Protein AF-A0A540N921-F1 (afdb_monomer_lite)

Structure (mmCIF, N/CA/C/O backbone):
data_AF-A0A540N921-F1
#
_entry.id   AF-A0A540N921-F1
#
loop_
_atom_site.group_PDB
_atom_site.id
_atom_site.type_symbol
_atom_site.label_atom_id
_atom_site.label_alt_id
_atom_site.label_comp_id
_atom_site.label_asym_id
_atom_site.label_entity_id
_atom_site.label_seq_id
_atom_site.pdbx_PDB_ins_code
_atom_site.Cartn_x
_atom_site.Cartn_y
_atom_site.Cartn_z
_atom_site.occupancy
_a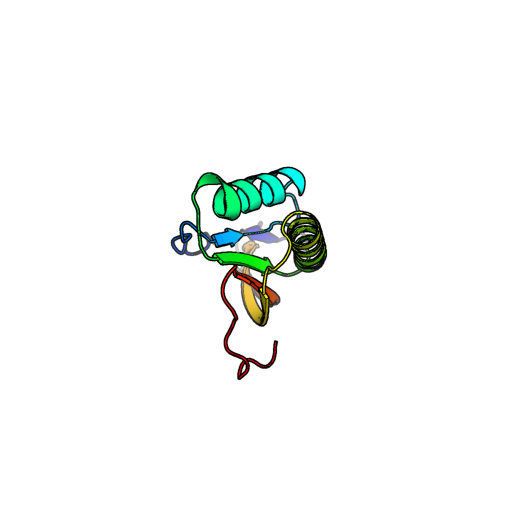tom_site.B_iso_or_equiv
_atom_site.auth_seq_id
_atom_site.auth_comp_id
_atom_site.auth_asym_id
_atom_site.auth_atom_id
_atom_site.pdbx_PDB_model_num
ATOM 1 N N . MET A 1 1 ? 23.920 -5.969 -23.036 1.00 60.88 1 MET A N 1
ATOM 2 C CA . MET A 1 1 ? 23.167 -4.828 -22.464 1.00 60.88 1 MET A CA 1
ATOM 3 C C . MET A 1 1 ? 24.102 -3.741 -21.922 1.00 60.88 1 MET A C 1
ATOM 5 O O . MET A 1 1 ? 23.600 -2.728 -21.467 1.00 60.88 1 MET A O 1
ATOM 9 N N . ASP A 1 2 ? 25.429 -3.875 -22.051 1.00 73.31 2 ASP A N 1
ATOM 10 C CA . ASP A 1 2 ? 26.420 -2.952 -21.459 1.00 73.31 2 ASP A 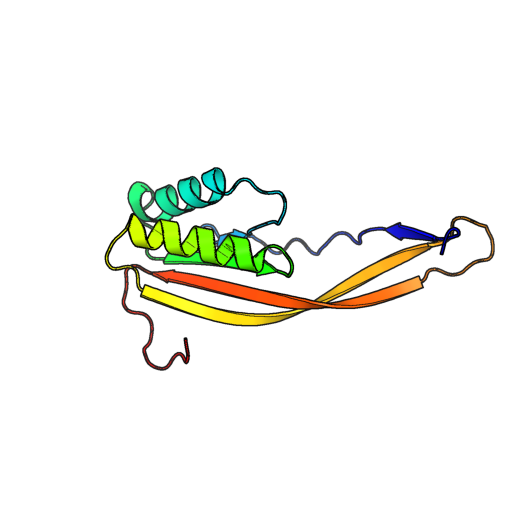CA 1
ATOM 11 C C . ASP A 1 2 ? 26.528 -1.573 -22.139 1.00 73.31 2 ASP A C 1
ATOM 13 O O . ASP A 1 2 ? 27.327 -0.743 -21.726 1.00 73.31 2 ASP A O 1
ATOM 17 N N . ARG A 1 3 ? 25.723 -1.321 -23.180 1.00 83.75 3 ARG A N 1
ATOM 18 C CA . ARG A 1 3 ? 25.702 -0.074 -23.966 1.00 83.75 3 ARG A CA 1
ATOM 19 C C . ARG A 1 3 ? 24.588 0.896 -23.575 1.00 83.75 3 ARG A C 1
ATOM 21 O O . ARG A 1 3 ? 24.412 1.907 -24.243 1.00 83.75 3 ARG A O 1
ATOM 28 N N . TYR A 1 4 ? 23.816 0.570 -22.542 1.00 84.75 4 TYR A N 1
ATOM 29 C CA . TYR A 1 4 ? 22.651 1.344 -22.132 1.00 84.75 4 TYR A CA 1
ATOM 30 C C . TYR A 1 4 ? 22.623 1.530 -20.619 1.00 84.75 4 TYR A C 1
ATOM 32 O O . TYR A 1 4 ? 22.879 0.589 -19.867 1.00 84.75 4 TYR A O 1
ATOM 40 N N . GLN A 1 5 ? 22.238 2.722 -20.172 1.00 84.38 5 GLN A N 1
ATOM 41 C CA . GLN A 1 5 ? 22.002 3.029 -18.767 1.00 84.38 5 GLN A CA 1
ATOM 42 C C . GLN A 1 5 ? 20.508 3.226 -18.523 1.00 84.38 5 GLN A C 1
ATOM 44 O O . GLN A 1 5 ? 19.844 3.980 -19.229 1.00 84.38 5 GLN A O 1
ATOM 49 N N . ARG A 1 6 ? 19.967 2.552 -17.499 1.00 83.44 6 ARG A N 1
ATOM 50 C CA . ARG A 1 6 ? 18.576 2.765 -17.089 1.00 83.44 6 ARG A CA 1
ATOM 51 C C . ARG A 1 6 ? 18.437 4.147 -16.457 1.00 83.44 6 ARG A C 1
ATOM 53 O O . ARG A 1 6 ? 19.111 4.438 -15.468 1.00 83.44 6 ARG A O 1
ATOM 60 N N . VAL A 1 7 ? 17.509 4.937 -16.973 1.00 82.00 7 VAL A N 1
ATOM 61 C CA . VAL A 1 7 ? 17.134 6.250 -16.457 1.00 82.00 7 VAL A CA 1
ATOM 62 C C . VAL A 1 7 ? 15.693 6.171 -15.965 1.00 82.00 7 VAL A C 1
ATOM 64 O O . VAL A 1 7 ? 14.785 5.735 -16.675 1.00 82.00 7 VAL A O 1
ATOM 67 N N . GLU A 1 8 ? 15.476 6.539 -14.703 1.00 69.19 8 GLU A N 1
ATOM 68 C CA . GLU A 1 8 ? 14.125 6.602 -14.152 1.00 69.19 8 GLU A CA 1
ATOM 69 C C . GLU A 1 8 ? 13.457 7.897 -14.619 1.00 69.19 8 GLU A C 1
ATOM 71 O O . GLU A 1 8 ? 13.937 8.994 -14.332 1.00 69.19 8 GLU A O 1
ATOM 76 N N . LYS A 1 9 ? 12.327 7.779 -15.326 1.00 69.56 9 LYS A N 1
ATOM 77 C CA . LYS A 1 9 ? 11.483 8.938 -15.626 1.00 69.56 9 LYS A CA 1
ATOM 78 C C . LYS A 1 9 ? 10.958 9.508 -14.298 1.00 69.56 9 LYS A C 1
ATOM 80 O O . LYS A 1 9 ? 10.515 8.718 -13.454 1.00 69.56 9 LYS A O 1
ATOM 85 N N . PRO A 1 10 ? 10.946 10.840 -14.103 1.00 61.91 10 PRO A N 1
ATOM 86 C CA . PRO A 1 10 ? 10.264 11.445 -12.968 1.00 61.91 10 PRO A CA 1
ATOM 87 C C . PRO A 1 10 ? 8.820 10.947 -12.956 1.00 61.91 10 PRO A C 1
ATOM 89 O O . PRO A 1 10 ? 8.075 11.139 -13.921 1.00 61.91 10 PRO A O 1
ATOM 92 N N . ARG A 1 11 ? 8.435 10.231 -11.898 1.00 65.56 11 ARG A N 1
ATOM 93 C CA . ARG A 1 11 ? 7.042 9.816 -11.742 1.00 65.56 11 ARG A CA 1
ATOM 94 C C . ARG A 1 11 ? 6.209 11.075 -11.584 1.00 65.56 11 ARG A C 1
ATOM 96 O O . ARG A 1 11 ? 6.607 11.974 -10.852 1.00 65.56 11 ARG A O 1
ATOM 103 N N . VAL A 1 12 ? 5.051 11.116 -12.238 1.00 65.94 12 VAL A N 1
ATOM 104 C CA . VAL A 1 12 ? 4.054 12.149 -11.957 1.00 65.94 12 VAL A CA 1
ATOM 105 C C . VAL A 1 12 ? 3.727 12.044 -10.469 1.00 65.94 12 VAL A C 1
ATOM 107 O O . VAL A 1 12 ? 3.165 11.039 -10.023 1.00 65.94 12 VAL A O 1
ATOM 110 N N . GLU A 1 13 ? 4.163 13.032 -9.689 1.00 63.75 13 GLU A N 1
ATOM 111 C CA . GLU A 1 13 ? 3.888 13.085 -8.260 1.00 63.75 13 GLU A CA 1
ATOM 112 C C . GLU A 1 13 ? 2.399 13.357 -8.086 1.00 63.75 13 GLU A C 1
ATOM 114 O O . GLU A 1 13 ? 1.915 14.480 -8.186 1.00 63.75 13 GLU A O 1
ATOM 119 N N . THR A 1 14 ? 1.645 12.282 -7.882 1.00 75.00 14 THR A N 1
ATOM 120 C CA . THR A 1 14 ? 0.276 12.398 -7.400 1.00 75.00 14 THR A CA 1
ATOM 121 C C . THR A 1 14 ? 0.318 12.884 -5.956 1.00 75.00 14 THR A C 1
ATOM 123 O O . THR A 1 14 ? 1.127 12.352 -5.180 1.00 75.00 14 THR A O 1
ATOM 126 N N . PRO A 1 15 ? -0.544 13.849 -5.584 1.00 83.56 15 PRO A N 1
ATOM 127 C CA . PRO A 1 15 ? -0.713 14.244 -4.195 1.00 83.56 15 PRO A CA 1
ATOM 128 C C . PRO A 1 15 ? -0.908 13.007 -3.314 1.00 83.56 15 PRO A C 1
ATOM 130 O O . PRO A 1 15 ? -1.572 12.047 -3.714 1.00 83.56 15 PRO A O 1
ATOM 133 N N . ILE A 1 16 ? -0.266 13.006 -2.148 1.00 87.25 16 ILE A N 1
ATOM 134 C CA . ILE A 1 16 ? -0.440 11.958 -1.142 1.00 87.25 16 ILE A CA 1
ATOM 135 C C . ILE A 1 16 ? -1.485 12.472 -0.162 1.00 87.25 16 ILE A C 1
ATOM 137 O O . ILE A 1 16 ? -1.264 13.504 0.473 1.00 87.25 16 ILE A O 1
ATOM 141 N N . ASP A 1 17 ? -2.602 11.759 -0.056 1.00 90.56 17 ASP A N 1
ATOM 142 C CA . ASP A 1 17 ? -3.649 12.083 0.910 1.00 90.56 17 ASP A CA 1
ATOM 143 C C . ASP A 1 17 ? -3.123 11.952 2.348 1.00 90.56 17 ASP A C 1
ATOM 145 O O . ASP A 1 17 ? -2.235 11.146 2.637 1.00 90.56 17 ASP A O 1
ATOM 149 N N . GLU A 1 18 ? -3.681 12.721 3.284 1.00 89.94 18 GLU A N 1
ATOM 150 C CA . GLU A 1 18 ? -3.193 12.761 4.673 1.00 89.94 18 GLU A CA 1
ATOM 151 C C . GLU A 1 18 ? -3.273 11.407 5.396 1.00 89.94 18 GLU A C 1
ATOM 153 O O . GLU A 1 18 ? -2.495 11.144 6.317 1.00 89.94 18 GLU A O 1
ATOM 158 N N . ASN A 1 19 ? -4.209 10.546 4.989 1.00 93.62 19 ASN A N 1
ATOM 159 C CA . ASN A 1 19 ? -4.397 9.198 5.516 1.00 93.62 19 ASN A CA 1
ATOM 160 C C . ASN A 1 19 ? -3.756 8.103 4.642 1.00 93.62 19 ASN A C 1
ATOM 162 O O . ASN A 1 19 ? -3.966 6.915 4.900 1.00 93.62 19 ASN A O 1
ATOM 166 N N . GLU A 1 20 ? -2.974 8.471 3.623 1.00 95.69 20 GLU A N 1
ATOM 167 C CA . GLU A 1 20 ? -2.299 7.532 2.730 1.00 95.69 20 GLU A CA 1
ATOM 168 C C . GLU A 1 20 ? -0.860 7.236 3.182 1.00 95.69 20 GLU A C 1
ATOM 170 O O . GLU A 1 20 ? -0.047 8.121 3.444 1.00 95.69 20 GLU A O 1
ATOM 175 N N . ILE A 1 21 ? -0.502 5.951 3.199 1.00 97.19 21 ILE A N 1
ATOM 176 C CA . ILE A 1 21 ? 0.849 5.471 3.482 1.00 97.19 21 ILE A CA 1
ATOM 177 C C . ILE A 1 21 ? 1.348 4.621 2.310 1.00 97.19 21 ILE A C 1
ATOM 179 O O . ILE A 1 21 ? 0.901 3.493 2.086 1.00 97.19 21 ILE A O 1
ATOM 183 N N . ARG A 1 22 ? 2.352 5.132 1.587 1.00 95.88 22 ARG A N 1
ATOM 184 C CA . ARG A 1 22 ? 3.045 4.392 0.519 1.00 95.88 22 ARG A CA 1
ATOM 185 C C . ARG A 1 22 ? 4.191 3.554 1.086 1.00 95.88 22 ARG A C 1
ATOM 187 O O . ARG A 1 22 ? 5.202 4.083 1.555 1.00 95.88 22 ARG A O 1
ATOM 194 N N . ILE A 1 23 ? 4.061 2.231 1.020 1.00 96.81 23 ILE A N 1
ATOM 195 C CA . ILE A 1 23 ? 5.079 1.298 1.517 1.00 96.81 23 ILE A CA 1
ATOM 196 C C . ILE A 1 23 ? 6.122 1.026 0.436 1.00 96.81 23 ILE A C 1
ATOM 198 O O . ILE A 1 23 ? 5.798 0.624 -0.683 1.00 96.81 23 ILE A O 1
ATOM 202 N N . THR A 1 24 ? 7.398 1.184 0.789 1.00 95.19 24 THR A N 1
ATOM 203 C CA . THR A 1 24 ? 8.527 0.903 -0.105 1.00 95.19 24 THR A CA 1
ATOM 204 C C . THR A 1 24 ? 9.335 -0.309 0.361 1.00 95.19 24 THR A C 1
ATOM 206 O O . THR A 1 24 ? 9.347 -0.701 1.538 1.00 95.19 24 THR A O 1
ATOM 209 N N . SER A 1 25 ? 10.062 -0.923 -0.574 1.00 91.69 25 SER A N 1
ATOM 210 C CA . SER A 1 25 ? 10.927 -2.073 -0.284 1.00 91.69 25 SER A CA 1
ATOM 211 C C . SER A 1 25 ? 12.069 -1.727 0.679 1.00 91.69 25 SER A C 1
ATOM 213 O O . SER A 1 25 ? 12.432 -2.572 1.493 1.00 91.69 25 SER A O 1
ATOM 215 N N . GLN A 1 26 ? 12.568 -0.488 0.663 1.00 93.38 26 GLN A N 1
ATOM 216 C CA . GLN A 1 26 ? 13.671 -0.030 1.521 1.00 93.38 26 GLN A CA 1
ATOM 217 C C . GLN A 1 26 ? 13.206 0.640 2.823 1.00 93.38 26 GLN A C 1
ATOM 219 O O . GLN A 1 26 ? 13.960 0.709 3.790 1.00 93.38 26 GLN A O 1
ATOM 224 N N . GLY A 1 27 ? 11.953 1.103 2.892 1.00 94.50 27 GLY A N 1
ATOM 225 C CA . GLY A 1 27 ? 11.430 1.778 4.077 1.00 94.50 27 GLY A CA 1
ATOM 226 C C . GLY A 1 27 ? 11.387 0.880 5.316 1.00 94.50 27 GLY A C 1
ATOM 227 O O . GLY A 1 27 ? 11.062 -0.313 5.243 1.00 94.50 27 GLY A O 1
ATOM 228 N N . ARG A 1 28 ? 11.706 1.454 6.480 1.00 96.56 28 ARG A N 1
ATOM 229 C CA . ARG A 1 28 ? 11.714 0.737 7.763 1.00 96.56 28 ARG A CA 1
ATOM 230 C C . ARG A 1 28 ? 10.285 0.484 8.243 1.00 96.56 28 ARG A C 1
ATOM 232 O O . ARG A 1 28 ? 9.524 1.427 8.427 1.00 96.56 28 ARG A O 1
ATOM 239 N N . MET A 1 29 ? 9.955 -0.777 8.538 1.00 96.12 29 MET A N 1
ATOM 240 C CA . MET A 1 29 ? 8.611 -1.184 8.993 1.00 96.12 29 MET A CA 1
ATOM 241 C C . MET A 1 29 ? 8.118 -0.387 10.203 1.00 96.12 29 MET A C 1
ATOM 243 O O . MET A 1 29 ? 6.966 0.030 10.232 1.00 96.12 29 MET A O 1
ATOM 247 N N . ARG A 1 30 ? 9.006 -0.135 11.176 1.00 96.62 30 ARG A N 1
ATOM 248 C CA . ARG A 1 30 ? 8.673 0.618 12.392 1.00 96.62 30 ARG A CA 1
ATOM 249 C C . ARG A 1 30 ? 8.079 1.989 12.071 1.00 96.62 30 ARG A C 1
ATOM 251 O O . ARG A 1 30 ? 7.093 2.349 12.692 1.00 96.62 30 ARG A O 1
ATOM 258 N N . ASN A 1 31 ? 8.629 2.704 11.091 1.00 97.25 31 ASN A N 1
ATOM 259 C CA . ASN A 1 31 ? 8.175 4.054 10.755 1.00 97.25 31 ASN A CA 1
ATOM 260 C C . ASN A 1 31 ? 6.739 4.035 10.222 1.00 97.25 31 ASN A C 1
ATOM 262 O O . ASN A 1 31 ? 5.923 4.843 10.646 1.00 97.25 31 ASN A O 1
ATOM 266 N N . TYR A 1 32 ? 6.419 3.073 9.352 1.00 97.81 32 TYR A N 1
ATOM 267 C CA . TYR A 1 32 ? 5.068 2.911 8.813 1.00 97.81 32 TYR A CA 1
ATOM 268 C C . TYR A 1 32 ? 4.054 2.546 9.893 1.00 97.81 32 TYR A C 1
ATOM 270 O O . TYR A 1 32 ? 2.972 3.121 9.934 1.00 97.81 32 TYR A O 1
ATOM 278 N N . ILE A 1 33 ? 4.420 1.622 10.787 1.00 97.38 33 ILE A N 1
ATOM 279 C CA . ILE A 1 33 ? 3.563 1.226 11.908 1.00 97.38 33 ILE A CA 1
ATOM 280 C C . ILE A 1 33 ? 3.331 2.424 12.827 1.00 97.38 33 ILE A C 1
ATOM 282 O O . ILE A 1 33 ? 2.188 2.736 13.124 1.00 97.38 33 ILE A O 1
ATOM 286 N N . THR A 1 34 ? 4.394 3.110 13.259 1.00 97.38 34 THR A N 1
ATOM 287 C CA . THR A 1 34 ? 4.279 4.280 14.139 1.00 97.38 34 THR A CA 1
ATOM 288 C C . THR A 1 34 ? 3.392 5.350 13.514 1.00 97.38 34 THR A C 1
ATOM 290 O O . THR A 1 34 ? 2.473 5.820 14.172 1.00 97.38 34 THR A O 1
ATOM 293 N N . TYR A 1 35 ? 3.600 5.674 12.238 1.00 97.06 35 TYR A N 1
ATOM 294 C CA . TYR A 1 35 ? 2.803 6.695 11.567 1.00 97.06 35 TYR A CA 1
ATOM 295 C C . TYR A 1 35 ? 1.324 6.304 11.445 1.00 97.06 35 TYR A C 1
ATOM 297 O O . TYR A 1 35 ? 0.454 7.100 11.783 1.00 97.06 35 TYR A O 1
ATOM 305 N N . ALA A 1 36 ? 1.029 5.059 11.058 1.00 97.25 36 ALA A N 1
ATOM 306 C CA . ALA A 1 36 ? -0.345 4.562 11.006 1.00 97.25 36 ALA A CA 1
ATOM 307 C C . ALA A 1 36 ? -1.042 4.596 12.376 1.00 97.25 36 ALA A C 1
ATOM 309 O O . ALA A 1 36 ? -2.217 4.946 12.464 1.00 97.25 36 ALA A O 1
ATOM 310 N N . MET A 1 37 ? -0.317 4.260 13.448 1.00 96.25 37 MET A N 1
ATOM 311 C CA . MET A 1 37 ? -0.833 4.339 14.816 1.00 96.25 37 MET A CA 1
ATOM 312 C C . MET A 1 37 ? -1.142 5.789 15.207 1.00 96.25 37 MET A C 1
ATOM 314 O O . MET A 1 37 ? -2.216 6.043 15.742 1.00 96.25 37 MET A O 1
ATOM 318 N N . THR A 1 38 ? -0.264 6.744 14.882 1.00 96.38 38 THR A N 1
ATOM 319 C CA . THR A 1 38 ? -0.511 8.175 15.116 1.00 96.38 38 THR A CA 1
ATOM 320 C C . THR A 1 38 ? -1.745 8.665 14.354 1.00 96.38 38 THR A C 1
ATOM 322 O O . THR A 1 38 ? -2.570 9.369 14.932 1.00 96.38 38 THR A O 1
ATOM 325 N N . LEU A 1 39 ? -1.935 8.264 13.090 1.00 96.81 39 LEU A N 1
ATOM 326 C CA . LEU A 1 39 ? -3.144 8.613 12.329 1.00 96.81 39 LEU A CA 1
ATOM 327 C C . LEU A 1 39 ? -4.414 8.071 13.006 1.00 96.81 39 LEU A C 1
ATOM 329 O O . LEU A 1 39 ? -5.351 8.824 13.269 1.00 96.81 39 LEU A O 1
ATOM 333 N N . LEU A 1 40 ? -4.432 6.780 13.347 1.00 95.44 40 LEU A N 1
ATOM 334 C CA . LEU A 1 40 ? -5.617 6.125 13.905 1.00 95.44 40 LEU A CA 1
ATOM 335 C C . LEU A 1 40 ? -5.904 6.521 15.361 1.00 95.44 40 LEU A C 1
ATOM 337 O O . LEU A 1 40 ? -7.068 6.618 15.735 1.00 95.44 40 LEU A O 1
ATOM 341 N N . GLN A 1 41 ? -4.896 6.724 16.207 1.00 93.88 41 GLN A N 1
ATOM 342 C CA . GLN A 1 41 ? -5.101 6.919 17.649 1.00 93.88 41 GLN A CA 1
ATOM 343 C C . GLN A 1 41 ? -4.960 8.373 18.093 1.00 93.88 41 GLN A C 1
ATOM 345 O O . GLN A 1 41 ? -5.770 8.830 18.892 1.00 93.88 41 GLN A O 1
ATOM 350 N N . GLU A 1 42 ? -3.960 9.099 17.589 1.00 93.12 42 GLU A N 1
ATOM 351 C CA . GLU A 1 42 ? -3.665 10.462 18.054 1.00 93.12 42 GLU A CA 1
ATOM 352 C C . GLU A 1 42 ? -4.429 11.509 17.244 1.00 93.12 42 GLU A C 1
ATOM 354 O O . GLU A 1 42 ? -5.063 12.393 17.811 1.00 93.12 42 GLU A O 1
ATOM 359 N N . LYS A 1 43 ? -4.410 11.393 15.910 1.00 93.88 43 LYS A N 1
ATOM 360 C CA . LYS A 1 43 ? -5.131 12.313 15.017 1.00 93.88 43 LYS A CA 1
ATOM 361 C C . LYS A 1 43 ? -6.607 11.964 14.847 1.00 93.88 43 LYS A C 1
ATOM 363 O O . LYS A 1 43 ? -7.358 12.748 14.278 1.00 93.88 43 LYS A O 1
ATOM 368 N N . GLY A 1 44 ? -7.020 10.791 15.322 1.00 90.69 44 GLY A N 1
ATOM 369 C CA . GLY A 1 44 ? -8.413 10.365 15.287 1.00 90.69 44 GLY A CA 1
ATOM 370 C C . GLY A 1 44 ? -8.945 10.034 13.893 1.00 90.69 44 GLY A C 1
ATOM 371 O O . GLY A 1 44 ? -10.158 9.931 13.752 1.00 90.69 44 GLY A O 1
ATOM 372 N N . SER A 1 45 ? -8.088 9.814 12.887 1.00 94.69 45 SER A N 1
ATOM 373 C CA . SER A 1 45 ? -8.525 9.402 11.549 1.00 94.69 45 SER A CA 1
ATOM 374 C C . SER A 1 45 ? -9.402 8.147 11.633 1.00 94.69 45 SER A C 1
ATOM 376 O O . SER A 1 45 ? -9.108 7.216 12.394 1.00 94.69 45 SER A O 1
ATOM 378 N N . ASP A 1 46 ? -10.494 8.130 10.870 1.00 94.38 46 ASP A N 1
ATOM 379 C CA . ASP A 1 46 ? -11.402 6.980 10.806 1.00 94.38 46 ASP A CA 1
ATOM 380 C C . ASP A 1 46 ? -10.786 5.810 10.040 1.00 94.38 46 ASP A C 1
ATOM 382 O O . ASP A 1 46 ? -11.058 4.653 10.357 1.00 94.38 46 ASP A O 1
ATOM 386 N N . GLU A 1 47 ? -9.932 6.110 9.062 1.00 95.50 47 GLU A N 1
ATOM 387 C CA . GLU A 1 47 ? -9.297 5.122 8.203 1.00 95.50 47 GLU A CA 1
ATOM 388 C C . GLU A 1 47 ? -7.881 5.520 7.780 1.00 95.50 47 GLU A C 1
ATOM 390 O O . GLU A 1 47 ? -7.519 6.698 7.789 1.00 95.50 47 GLU A O 1
ATOM 395 N N . VAL A 1 48 ? -7.088 4.520 7.390 1.00 97.56 48 VAL A N 1
ATOM 396 C CA . VAL A 1 48 ? -5.745 4.668 6.813 1.00 97.56 48 VAL A CA 1
ATOM 397 C C . VAL A 1 48 ? -5.613 3.755 5.598 1.00 97.56 48 VAL A C 1
ATOM 399 O O . VAL A 1 48 ? -5.971 2.576 5.659 1.00 97.56 48 VAL A O 1
ATOM 402 N N . VAL A 1 49 ? -5.061 4.292 4.509 1.00 97.62 49 VAL A N 1
ATOM 403 C CA . VAL A 1 49 ? -4.907 3.606 3.221 1.00 97.62 49 VAL A CA 1
ATOM 404 C C . VAL A 1 49 ? -3.438 3.270 2.977 1.00 97.62 49 VAL A C 1
ATOM 406 O O . VAL A 1 49 ? -2.592 4.146 2.832 1.00 97.62 49 VAL A O 1
ATOM 409 N N . PHE A 1 50 ? -3.120 1.985 2.875 1.00 98.06 50 PHE A N 1
ATOM 410 C CA . PHE A 1 50 ? -1.784 1.483 2.572 1.00 98.06 50 PHE A CA 1
ATOM 411 C C . PHE A 1 50 ? -1.683 1.133 1.093 1.00 98.06 50 PHE A C 1
ATOM 413 O O . PHE A 1 50 ? -2.385 0.239 0.625 1.00 98.06 50 PHE A O 1
ATOM 420 N N . LYS A 1 51 ? -0.770 1.775 0.363 1.00 97.12 51 LYS A N 1
ATOM 421 C CA . LYS A 1 51 ? -0.505 1.472 -1.053 1.00 97.12 51 LYS A CA 1
ATOM 422 C C . LYS A 1 51 ? 0.886 0.882 -1.214 1.00 97.12 51 LYS A C 1
ATOM 424 O O . LYS A 1 51 ? 1.862 1.409 -0.675 1.00 97.12 51 LYS A O 1
ATOM 429 N N . ALA A 1 52 ? 1.002 -0.208 -1.964 1.00 96.81 52 ALA A N 1
ATOM 430 C CA . ALA A 1 52 ? 2.294 -0.825 -2.237 1.00 96.81 52 ALA A CA 1
ATOM 431 C C . ALA A 1 52 ? 2.328 -1.546 -3.580 1.00 96.81 52 ALA A C 1
ATOM 433 O O . ALA A 1 52 ? 1.305 -1.975 -4.102 1.00 96.81 52 ALA A O 1
ATOM 434 N N . MET A 1 53 ? 3.535 -1.699 -4.122 1.00 94.81 53 MET A N 1
ATOM 435 C CA . MET A 1 53 ? 3.763 -2.317 -5.426 1.00 94.81 53 MET A CA 1
ATOM 436 C C . MET A 1 53 ? 4.908 -3.327 -5.368 1.00 94.81 53 MET A C 1
ATOM 438 O O . MET A 1 53 ? 5.894 -3.135 -4.645 1.00 94.81 53 MET A O 1
ATOM 442 N N . GLY A 1 54 ? 4.792 -4.390 -6.162 1.00 93.75 54 GLY A N 1
ATOM 443 C CA . GLY A 1 54 ? 5.829 -5.403 -6.356 1.00 93.75 54 GLY A CA 1
ATOM 444 C C . GLY A 1 54 ? 6.416 -5.931 -5.043 1.00 93.75 54 GLY A C 1
ATOM 445 O O . GLY A 1 54 ? 5.700 -6.401 -4.161 1.00 93.75 54 GLY A O 1
ATOM 446 N N . ARG A 1 55 ? 7.741 -5.816 -4.879 1.00 93.88 55 ARG A N 1
ATOM 447 C CA . ARG A 1 55 ? 8.482 -6.350 -3.717 1.00 93.88 55 ARG A CA 1
ATOM 448 C C . ARG A 1 55 ? 8.021 -5.796 -2.362 1.00 93.88 55 ARG A C 1
ATOM 450 O O . ARG A 1 55 ? 8.331 -6.396 -1.337 1.00 93.88 55 ARG A O 1
ATOM 457 N N . ALA A 1 56 ? 7.320 -4.662 -2.331 1.00 96.44 56 ALA A N 1
ATOM 458 C CA . ALA A 1 56 ? 6.811 -4.089 -1.089 1.00 96.44 56 ALA A CA 1
ATOM 459 C C . ALA A 1 56 ? 5.532 -4.781 -0.577 1.00 96.44 56 ALA A C 1
ATOM 461 O O . ALA A 1 56 ? 5.255 -4.686 0.613 1.00 96.44 56 ALA A O 1
ATOM 462 N N . ILE A 1 57 ? 4.795 -5.518 -1.422 1.00 97.31 57 ILE A N 1
ATOM 463 C CA . ILE A 1 57 ? 3.487 -6.115 -1.084 1.00 97.31 57 ILE A CA 1
ATOM 464 C C . ILE A 1 57 ? 3.564 -7.008 0.162 1.00 97.31 57 ILE A C 1
ATOM 466 O O . ILE A 1 57 ? 2.793 -6.824 1.100 1.00 97.31 57 ILE A O 1
ATOM 470 N N . ASN A 1 58 ? 4.531 -7.929 0.217 1.00 96.38 58 ASN A N 1
ATOM 471 C CA . ASN A 1 58 ? 4.698 -8.833 1.362 1.00 96.38 58 ASN A CA 1
ATOM 472 C C . ASN A 1 58 ? 4.936 -8.063 2.680 1.00 96.38 58 ASN A C 1
ATOM 474 O O . ASN A 1 58 ? 4.344 -8.371 3.720 1.00 96.38 58 ASN A O 1
ATOM 478 N N . LYS A 1 59 ? 5.747 -7.000 2.614 1.00 97.25 59 LYS A N 1
ATOM 479 C CA . LYS A 1 59 ? 6.012 -6.124 3.759 1.00 97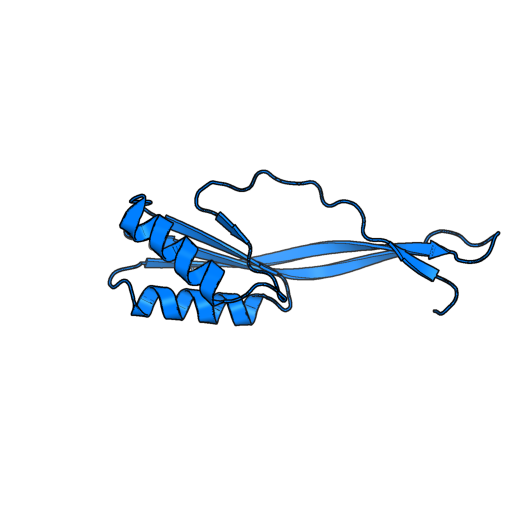.25 59 LYS A CA 1
ATOM 480 C C . LYS A 1 59 ? 4.742 -5.397 4.204 1.00 97.25 59 LYS A C 1
ATOM 482 O O . LYS A 1 59 ? 4.496 -5.294 5.402 1.00 97.25 59 LYS A O 1
ATOM 487 N N . THR A 1 60 ? 3.938 -4.911 3.263 1.00 98.25 60 THR A N 1
ATOM 488 C CA . THR A 1 60 ? 2.684 -4.199 3.548 1.00 98.25 60 THR A CA 1
ATOM 489 C C . THR A 1 60 ? 1.705 -5.065 4.322 1.00 98.25 60 THR A C 1
ATOM 491 O O . THR A 1 60 ? 1.194 -4.618 5.344 1.00 98.25 60 THR A O 1
ATOM 494 N N . VAL A 1 61 ? 1.510 -6.317 3.900 1.00 97.75 61 VAL A N 1
ATOM 495 C CA . VAL A 1 61 ? 0.637 -7.267 4.610 1.00 97.75 61 VAL A CA 1
ATOM 496 C C . VAL A 1 61 ? 1.119 -7.472 6.048 1.00 97.75 61 VAL A C 1
ATOM 498 O O . VAL A 1 61 ? 0.329 -7.397 6.985 1.00 97.75 61 VAL A O 1
ATOM 501 N N . THR A 1 62 ? 2.431 -7.636 6.243 1.00 98.00 62 THR A N 1
ATOM 502 C CA . THR A 1 62 ? 3.028 -7.776 7.582 1.00 98.00 62 THR A CA 1
ATOM 503 C C . THR A 1 62 ? 2.786 -6.542 8.460 1.00 98.00 62 THR A C 1
ATOM 505 O O . THR A 1 62 ? 2.433 -6.673 9.630 1.00 98.00 62 THR A O 1
ATOM 508 N N . ILE A 1 63 ? 2.961 -5.337 7.908 1.00 98.19 63 ILE A N 1
ATOM 509 C CA . ILE A 1 63 ? 2.725 -4.072 8.623 1.00 98.19 63 ILE A CA 1
ATOM 510 C C . ILE A 1 63 ? 1.258 -3.957 9.043 1.00 98.19 63 ILE A C 1
ATOM 512 O O . ILE A 1 63 ? 0.982 -3.686 10.211 1.00 98.19 63 ILE A O 1
ATOM 516 N N . VAL A 1 64 ? 0.333 -4.192 8.110 1.00 98.12 64 VAL A N 1
ATOM 517 C CA . VAL A 1 64 ? -1.113 -4.133 8.357 1.00 98.12 64 VAL A CA 1
ATOM 518 C C . VAL A 1 64 ? -1.523 -5.115 9.453 1.00 98.12 64 VAL A C 1
ATOM 520 O O . VAL A 1 64 ? -2.240 -4.744 10.382 1.00 98.12 64 VAL A O 1
ATOM 523 N N . GLU A 1 65 ? -1.022 -6.347 9.401 1.00 97.50 65 GLU A N 1
ATOM 524 C CA . GLU A 1 65 ? -1.346 -7.372 10.392 1.00 97.50 65 GLU A CA 1
ATOM 525 C C . GLU A 1 65 ? -0.836 -7.004 11.795 1.00 97.50 65 GLU A C 1
ATOM 527 O O . GLU A 1 65 ? -1.528 -7.205 12.792 1.00 97.50 65 GLU A O 1
ATOM 532 N N . LEU A 1 66 ? 0.345 -6.383 11.893 1.00 97.75 66 LEU A N 1
ATOM 533 C CA . LEU A 1 66 ? 0.863 -5.874 13.165 1.00 97.75 66 LEU A CA 1
ATOM 534 C C . LEU A 1 66 ? 0.029 -4.717 13.728 1.00 97.75 66 LEU A C 1
ATOM 536 O O . LEU A 1 66 ? -0.098 -4.612 14.948 1.00 97.75 66 LEU A O 1
ATOM 540 N N . ILE A 1 67 ? -0.534 -3.860 12.875 1.00 97.50 67 ILE A N 1
ATOM 541 C CA . ILE A 1 67 ? -1.396 -2.750 13.304 1.00 97.50 67 ILE A CA 1
ATOM 542 C C . ILE A 1 67 ? -2.723 -3.287 13.846 1.00 97.50 67 ILE A C 1
ATOM 544 O O . ILE A 1 67 ? -3.103 -2.926 14.957 1.00 97.50 67 ILE A O 1
ATOM 548 N N . LYS A 1 68 ? -3.378 -4.220 13.140 1.00 96.56 68 LYS A N 1
ATOM 549 C CA . LYS A 1 68 ? -4.622 -4.862 13.613 1.00 96.56 68 LYS A CA 1
ATOM 550 C C . LYS A 1 68 ? -4.447 -5.613 14.937 1.00 96.56 68 LYS A C 1
ATOM 552 O O . LYS A 1 68 ? -5.365 -5.668 15.744 1.00 96.56 68 LYS A O 1
ATOM 557 N N . ARG A 1 69 ? -3.255 -6.160 15.208 1.00 96.44 69 ARG A N 1
ATOM 558 C CA . ARG A 1 69 ? -2.940 -6.763 16.519 1.00 96.44 69 ARG A CA 1
ATOM 559 C C . ARG A 1 69 ? -2.834 -5.740 17.651 1.00 96.44 69 ARG A C 1
ATOM 561 O O . ARG A 1 69 ? -3.011 -6.105 18.807 1.00 96.44 69 ARG A O 1
ATOM 568 N N . ARG A 1 70 ? -2.497 -4.485 17.339 1.00 95.31 70 ARG A N 1
ATOM 569 C CA . ARG A 1 70 ? -2.360 -3.393 18.318 1.00 95.31 70 ARG A CA 1
ATOM 570 C C . ARG A 1 70 ? -3.657 -2.612 18.514 1.00 95.31 70 ARG A C 1
ATOM 572 O O . ARG A 1 70 ? -3.865 -2.076 19.596 1.00 95.31 70 ARG A O 1
ATOM 579 N N . ILE A 1 71 ? -4.498 -2.535 17.485 1.00 94.50 71 ILE A N 1
ATOM 580 C CA . ILE A 1 71 ? -5.779 -1.826 17.502 1.00 94.50 71 ILE A CA 1
ATOM 581 C C . ILE A 1 71 ? -6.880 -2.824 17.150 1.00 94.50 71 ILE A C 1
ATOM 583 O O . ILE A 1 71 ? -7.030 -3.230 15.999 1.00 94.50 71 ILE A O 1
ATOM 587 N N . VAL A 1 72 ? -7.647 -3.214 18.164 1.00 93.50 72 VAL A N 1
ATOM 588 C CA . VAL A 1 72 ? -8.756 -4.161 18.025 1.00 93.50 72 VAL A CA 1
ATOM 589 C C . VAL A 1 72 ? -9.950 -3.468 17.361 1.00 93.50 72 VAL A C 1
ATOM 591 O O . VAL A 1 72 ? -10.188 -2.287 17.603 1.00 93.50 72 VAL A O 1
ATOM 594 N N . GLY A 1 73 ? -10.708 -4.202 16.542 1.00 92.75 73 GLY A N 1
ATOM 595 C CA . GLY A 1 73 ? -11.934 -3.696 15.909 1.00 92.75 73 GLY A CA 1
ATOM 596 C C . GLY A 1 73 ? -11.721 -2.942 14.594 1.00 92.75 73 GLY A C 1
ATOM 597 O O . GLY A 1 73 ? -12.638 -2.284 14.123 1.00 92.75 73 GLY A O 1
ATOM 598 N N . LEU A 1 74 ? -10.530 -3.025 13.990 1.00 95.38 74 LEU A N 1
ATOM 599 C CA . LEU A 1 74 ? -10.314 -2.497 12.643 1.00 95.38 74 LEU A CA 1
ATOM 600 C C . LEU A 1 74 ? -10.911 -3.430 11.584 1.00 95.38 74 LEU A C 1
ATOM 602 O O . LEU A 1 74 ? -10.609 -4.624 11.544 1.00 95.38 74 LEU A O 1
ATOM 606 N N . HIS A 1 75 ? -11.688 -2.847 10.682 1.00 94.25 75 HIS A N 1
ATOM 607 C CA . HIS A 1 75 ? -12.170 -3.473 9.462 1.00 94.25 75 HIS A CA 1
ATOM 608 C C . HIS A 1 75 ? -11.134 -3.293 8.355 1.00 94.25 75 HIS A C 1
ATOM 610 O O . HIS A 1 75 ? -10.481 -2.253 8.268 1.00 94.25 75 HIS A O 1
ATOM 616 N N . GLN A 1 76 ? -10.972 -4.312 7.516 1.00 94.62 76 GLN A N 1
ATOM 617 C CA . GLN A 1 76 ? -10.018 -4.307 6.414 1.00 94.62 76 GLN A CA 1
ATOM 618 C C . GLN A 1 76 ? -10.757 -4.428 5.084 1.00 94.62 76 GLN A C 1
ATOM 620 O O . GLN A 1 76 ? -11.680 -5.228 4.981 1.00 94.62 76 GLN A O 1
ATOM 625 N N . ASN A 1 77 ? -10.300 -3.672 4.087 1.00 95.06 77 ASN A N 1
ATOM 626 C CA . ASN A 1 77 ? -10.677 -3.822 2.684 1.00 95.06 77 ASN A CA 1
ATOM 627 C C . ASN A 1 77 ? -9.414 -3.893 1.831 1.00 95.06 77 ASN A C 1
ATOM 629 O O . ASN A 1 77 ? -8.514 -3.069 2.004 1.00 95.06 77 ASN A O 1
ATOM 633 N N . THR A 1 78 ? -9.319 -4.874 0.944 1.00 95.50 78 THR A N 1
ATOM 634 C CA . THR A 1 78 ? -8.116 -5.172 0.165 1.00 95.50 78 THR A CA 1
ATOM 635 C C . THR A 1 78 ? -8.425 -5.196 -1.318 1.00 95.50 78 THR A C 1
ATOM 637 O O . THR A 1 78 ? -9.076 -6.098 -1.831 1.00 95.50 78 THR A O 1
ATOM 640 N N . THR A 1 79 ? -7.853 -4.245 -2.045 1.00 95.50 79 THR A N 1
ATOM 641 C CA . THR A 1 79 ? -7.933 -4.194 -3.501 1.00 95.50 79 THR A CA 1
ATOM 642 C C . THR A 1 79 ? -6.574 -4.521 -4.100 1.00 95.50 79 THR A C 1
ATOM 644 O O . THR A 1 79 ? -5.553 -3.944 -3.729 1.00 95.50 79 THR A O 1
ATOM 647 N N . ILE A 1 80 ? -6.556 -5.453 -5.046 1.00 95.00 80 ILE A N 1
ATOM 648 C CA . ILE A 1 80 ? -5.372 -5.779 -5.840 1.00 95.00 80 ILE A CA 1
ATOM 649 C C . ILE A 1 80 ? -5.547 -5.245 -7.256 1.00 95.00 80 ILE A C 1
ATOM 651 O O . ILE A 1 80 ? -6.660 -5.138 -7.765 1.00 95.00 80 ILE A O 1
ATOM 655 N N . GLY A 1 81 ? -4.437 -4.924 -7.901 1.00 94.12 81 GLY A N 1
ATOM 656 C CA . GLY A 1 81 ? -4.432 -4.487 -9.287 1.00 94.12 81 GLY A CA 1
ATOM 657 C C . GLY A 1 81 ? -3.053 -4.619 -9.904 1.00 94.12 81 GLY A C 1
ATOM 658 O O . GLY A 1 81 ? -2.142 -5.228 -9.337 1.00 94.12 81 GLY A O 1
ATOM 659 N N . SER A 1 82 ? -2.889 -4.012 -11.067 1.00 92.75 82 SER A N 1
ATOM 660 C CA . SER A 1 82 ? -1.613 -3.892 -11.758 1.00 92.75 82 SER A CA 1
ATOM 661 C C . SER A 1 82 ? -1.423 -2.460 -12.230 1.00 92.75 82 SER A C 1
ATOM 663 O O . SER A 1 82 ? -2.386 -1.749 -12.504 1.00 92.75 82 SER A O 1
ATOM 665 N N . THR A 1 83 ? -0.173 -2.037 -12.318 1.00 88.56 83 THR A N 1
ATOM 666 C CA . THR A 1 83 ? 0.208 -0.756 -12.895 1.00 88.56 83 THR A CA 1
ATOM 667 C C . THR A 1 83 ? 1.422 -0.946 -13.785 1.00 88.56 83 THR A C 1
ATOM 669 O O . THR A 1 83 ? 2.281 -1.791 -13.509 1.00 88.56 83 THR A O 1
ATOM 672 N N . ASP A 1 84 ? 1.481 -0.160 -14.848 1.00 87.88 84 ASP A N 1
ATOM 673 C CA . ASP A 1 84 ? 2.555 -0.217 -15.821 1.00 87.88 84 ASP A CA 1
ATOM 674 C C . ASP A 1 84 ? 3.653 0.749 -15.411 1.00 87.88 84 ASP A C 1
ATOM 676 O O . ASP A 1 84 ? 3.411 1.916 -15.100 1.00 87.88 84 ASP A O 1
ATOM 680 N N . ILE A 1 85 ? 4.882 0.245 -15.384 1.00 84.75 85 ILE A N 1
ATOM 681 C CA . ILE A 1 85 ? 6.063 1.063 -15.143 1.00 84.75 85 ILE A CA 1
ATOM 682 C C . ILE A 1 85 ? 6.920 0.999 -16.395 1.00 84.75 85 ILE A C 1
ATOM 684 O O . ILE A 1 85 ? 7.387 -0.076 -16.766 1.00 84.75 85 ILE A O 1
ATOM 688 N N . THR A 1 86 ? 7.115 2.149 -17.030 1.00 84.94 86 THR A N 1
ATOM 689 C CA . THR A 1 86 ? 8.005 2.283 -18.183 1.00 84.94 86 THR A CA 1
ATOM 690 C C . THR A 1 86 ? 9.383 2.713 -17.703 1.00 84.94 86 THR A C 1
ATOM 692 O O . THR A 1 86 ? 9.538 3.790 -17.125 1.00 84.94 86 THR A O 1
ATOM 695 N N . ASP A 1 87 ? 10.370 1.853 -17.926 1.00 85.56 87 ASP A N 1
ATOM 696 C CA . ASP A 1 87 ? 11.781 2.129 -17.692 1.00 85.56 87 ASP A CA 1
ATOM 697 C C . ASP A 1 87 ? 12.411 2.578 -19.027 1.00 85.56 87 ASP A C 1
ATOM 699 O O . ASP A 1 87 ? 12.204 1.937 -20.062 1.00 85.56 87 ASP A O 1
ATOM 703 N N . ILE A 1 88 ? 13.160 3.684 -19.010 1.00 87.00 88 ILE A N 1
ATOM 704 C CA . ILE A 1 88 ? 13.855 4.221 -20.189 1.00 87.00 88 ILE A CA 1
ATOM 705 C C . ILE A 1 88 ? 15.335 3.870 -20.083 1.00 87.00 88 ILE A C 1
ATOM 707 O O . ILE A 1 88 ? 15.915 3.878 -18.998 1.00 87.00 88 ILE A O 1
ATOM 711 N N . TYR A 1 89 ? 15.944 3.541 -21.211 1.00 86.75 89 TYR A N 1
ATOM 712 C CA . TYR A 1 89 ? 17.341 3.170 -21.331 1.00 86.75 89 TYR A CA 1
ATOM 713 C C . TYR A 1 89 ? 18.002 4.108 -22.333 1.00 86.75 89 TYR A C 1
ATOM 715 O O . TYR A 1 89 ? 17.697 4.073 -23.527 1.00 86.75 89 TYR A O 1
ATOM 723 N N . GLU A 1 90 ? 18.898 4.951 -21.831 1.00 87.56 90 GLU A N 1
ATOM 724 C CA . GLU A 1 90 ? 19.671 5.874 -22.655 1.00 87.56 90 GLU A CA 1
ATOM 725 C C . GLU A 1 90 ? 20.958 5.195 -23.140 1.00 87.56 90 GLU A C 1
ATOM 727 O O . GLU A 1 90 ? 21.582 4.444 -22.377 1.00 87.56 90 GLU A O 1
ATOM 732 N N . PRO A 1 91 ? 21.348 5.409 -24.405 1.00 89.75 91 PRO A N 1
ATOM 733 C CA . PRO A 1 91 ? 22.567 4.844 -24.958 1.00 89.75 91 PRO A CA 1
ATOM 734 C C . PRO A 1 91 ? 23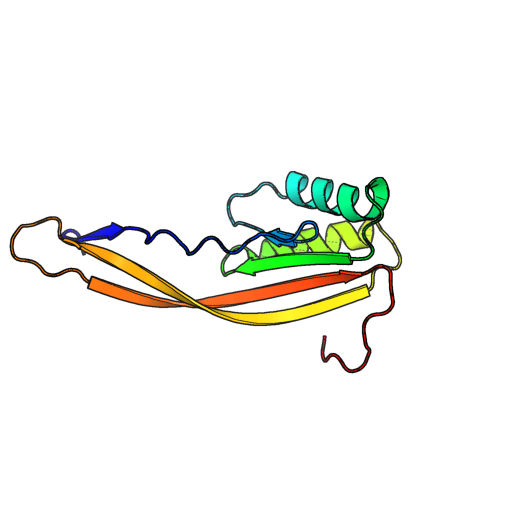.814 5.506 -24.366 1.00 89.75 91 PRO A C 1
ATOM 736 O O . PRO A 1 91 ? 23.852 6.709 -24.123 1.00 89.75 91 PRO A O 1
ATOM 739 N N . LEU A 1 92 ? 24.859 4.706 -24.173 1.00 87.06 92 LEU A N 1
ATOM 740 C CA . LEU A 1 92 ? 26.174 5.158 -23.706 1.00 87.06 92 LEU A CA 1
ATOM 741 C C . LEU A 1 92 ? 27.138 5.497 -24.858 1.00 87.06 92 LEU A C 1
ATOM 743 O O . LEU A 1 92 ? 28.219 6.025 -24.613 1.00 87.06 92 LEU A O 1
ATOM 747 N N . GLU A 1 93 ? 26.769 5.178 -26.101 1.00 87.62 93 GLU A N 1
ATOM 748 C CA . GLU A 1 93 ? 27.561 5.414 -27.315 1.00 87.62 93 GLU A CA 1
ATOM 749 C C . GLU A 1 93 ? 26.758 6.278 -28.303 1.00 87.62 93 GLU A C 1
ATOM 751 O O . GLU A 1 93 ? 25.545 6.104 -28.446 1.00 87.62 93 GLU A O 1
ATOM 756 N N . GLU A 1 94 ? 27.431 7.193 -29.007 1.00 80.56 94 GLU A N 1
ATOM 757 C CA . GLU A 1 94 ? 26.806 8.012 -30.053 1.00 80.56 94 GLU A CA 1
ATOM 758 C C . GLU A 1 94 ? 26.329 7.141 -31.231 1.00 80.56 94 GLU A C 1
ATOM 760 O O . GLU A 1 94 ? 27.035 6.239 -31.683 1.00 80.56 94 GLU A O 1
ATOM 765 N N . GLY A 1 95 ? 25.126 7.423 -31.746 1.00 82.69 95 GLY A N 1
ATOM 766 C CA . GLY A 1 95 ? 24.531 6.712 -32.889 1.00 82.69 95 GLY A CA 1
ATOM 767 C C . GLY A 1 95 ? 23.578 5.562 -32.537 1.00 82.69 95 GLY A C 1
ATOM 768 O O . GLY A 1 95 ? 23.134 4.856 -33.440 1.00 82.69 95 GLY A O 1
ATOM 769 N N . LEU A 1 96 ? 23.256 5.367 -31.255 1.00 83.38 96 LEU A N 1
ATOM 770 C CA . LEU A 1 96 ? 22.222 4.438 -30.787 1.00 83.38 96 LEU A CA 1
ATOM 771 C C . LEU A 1 96 ? 20.945 5.193 -30.377 1.00 83.38 96 LEU A C 1
ATOM 773 O O . LEU A 1 96 ? 21.018 6.332 -29.921 1.00 83.38 96 LEU A O 1
ATOM 777 N N . ASP A 1 97 ? 19.786 4.545 -30.513 1.00 85.81 97 ASP A N 1
ATOM 778 C CA . ASP A 1 97 ? 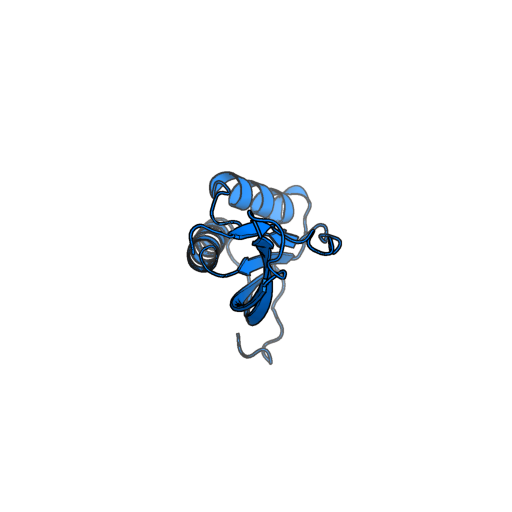18.480 5.099 -30.128 1.00 85.81 97 ASP A CA 1
ATOM 779 C C . ASP A 1 97 ? 18.129 4.777 -28.670 1.00 85.81 97 ASP A C 1
ATOM 781 O O . ASP A 1 97 ? 18.584 3.777 -28.118 1.00 85.81 97 ASP A O 1
ATOM 785 N N . THR A 1 98 ? 17.276 5.587 -28.038 1.00 85.88 98 THR A N 1
ATOM 786 C CA . THR A 1 98 ? 16.740 5.279 -26.704 1.00 85.88 98 THR A CA 1
ATOM 787 C C . THR A 1 98 ? 15.812 4.065 -26.746 1.00 85.88 98 THR A C 1
ATOM 789 O O . THR A 1 98 ? 15.038 3.875 -27.684 1.00 85.88 98 THR A O 1
ATOM 792 N N . LEU A 1 99 ? 15.866 3.235 -25.702 1.00 87.75 99 LEU A N 1
ATOM 793 C CA . LEU A 1 99 ? 14.990 2.071 -25.566 1.00 87.75 99 LEU A CA 1
ATOM 794 C C . LEU A 1 99 ? 13.998 2.284 -24.424 1.00 87.75 99 LEU A C 1
ATOM 796 O O . LEU A 1 99 ? 14.372 2.705 -23.331 1.00 87.75 99 LEU A O 1
ATOM 800 N N . GLU A 1 100 ? 12.737 1.933 -24.654 1.00 88.31 100 GLU A N 1
ATOM 801 C CA . GLU A 1 100 ? 11.706 1.910 -23.618 1.00 88.31 100 GLU A CA 1
ATOM 802 C C . GLU A 1 100 ? 11.265 0.467 -23.363 1.00 88.31 100 GLU A C 1
ATOM 804 O O . GLU A 1 100 ? 11.030 -0.303 -24.295 1.00 88.31 100 GLU A O 1
ATOM 809 N N . THR A 1 101 ? 11.143 0.087 -22.093 1.00 87.25 101 THR A N 1
ATOM 810 C CA . THR A 1 101 ? 10.545 -1.194 -21.705 1.00 87.25 101 THR A CA 1
ATOM 811 C C . THR A 1 101 ? 9.454 -0.961 -20.676 1.00 87.25 101 THR A C 1
ATOM 813 O O . THR A 1 101 ? 9.655 -0.280 -19.669 1.00 87.25 101 THR A O 1
ATOM 816 N N . THR A 1 102 ? 8.280 -1.527 -20.925 1.00 88.31 102 THR A N 1
ATOM 817 C CA . THR A 1 102 ? 7.155 -1.459 -19.997 1.00 88.31 102 THR A CA 1
ATOM 818 C C . THR A 1 102 ? 7.044 -2.776 -19.255 1.00 88.31 102 THR A C 1
ATOM 820 O O . THR A 1 102 ? 6.937 -3.844 -19.854 1.00 88.31 102 THR A O 1
ATOM 823 N N . ARG A 1 103 ? 7.049 -2.698 -17.926 1.00 87.69 103 ARG A N 1
ATOM 824 C CA . ARG A 1 103 ? 6.798 -3.841 -17.049 1.00 87.69 103 ARG A CA 1
ATOM 825 C C . ARG A 1 103 ? 5.471 -3.679 -16.325 1.00 87.69 103 ARG A C 1
ATOM 827 O O . ARG A 1 103 ? 5.197 -2.634 -15.738 1.00 87.69 103 ARG A O 1
ATOM 834 N N . HIS A 1 104 ? 4.700 -4.759 -16.296 1.00 89.62 104 HIS A N 1
ATOM 835 C CA . HIS A 1 104 ? 3.481 -4.861 -15.503 1.00 89.62 104 HIS A CA 1
ATOM 836 C C . HIS A 1 104 ? 3.836 -5.195 -14.053 1.00 89.62 104 HIS A C 1
ATOM 838 O O . HIS A 1 104 ? 4.519 -6.184 -13.773 1.00 89.62 104 HIS A O 1
ATOM 844 N N . VAL A 1 105 ? 3.393 -4.366 -13.111 1.00 91.81 105 VAL A N 1
ATOM 845 C CA . VAL A 1 105 ? 3.717 -4.507 -11.689 1.00 91.81 105 VAL A CA 1
ATOM 846 C C . VAL A 1 105 ? 2.443 -4.638 -10.885 1.00 91.81 105 VAL A C 1
ATOM 848 O O . VAL A 1 105 ? 1.584 -3.764 -10.921 1.00 91.81 105 VAL A O 1
ATOM 851 N N . SER A 1 106 ? 2.337 -5.708 -10.102 1.00 95.75 106 SER A N 1
ATOM 852 C CA . SER A 1 106 ? 1.222 -5.875 -9.175 1.00 95.75 106 SER A CA 1
ATOM 853 C C . SER A 1 106 ? 1.207 -4.767 -8.121 1.00 95.75 106 SER A C 1
ATOM 855 O O . SER A 1 106 ? 2.252 -4.374 -7.587 1.00 95.75 106 SER A O 1
ATOM 857 N N . MET A 1 107 ? 0.007 -4.312 -7.790 1.00 95.50 107 MET A N 1
ATOM 858 C CA . MET A 1 107 ? -0.290 -3.316 -6.773 1.00 95.50 107 MET A CA 1
ATOM 859 C C . MET A 1 107 ? -1.262 -3.906 -5.755 1.00 95.50 107 MET A C 1
ATOM 861 O O . MET A 1 107 ? -2.154 -4.677 -6.106 1.00 95.50 107 MET A O 1
ATOM 865 N N . ILE A 1 108 ? -1.092 -3.520 -4.496 1.00 96.81 108 ILE A N 1
ATOM 866 C CA . ILE A 1 108 ? -2.051 -3.775 -3.428 1.00 96.81 108 ILE A CA 1
ATOM 867 C C . ILE A 1 108 ? -2.414 -2.452 -2.759 1.00 96.81 108 ILE A C 1
ATOM 869 O O . ILE A 1 108 ? -1.547 -1.605 -2.509 1.00 96.81 108 ILE A O 1
ATOM 873 N N . VAL A 1 109 ? -3.696 -2.296 -2.464 1.00 97.19 109 VAL A N 1
ATOM 874 C CA . VAL A 1 109 ? -4.256 -1.227 -1.650 1.00 97.19 109 VAL A CA 1
ATOM 875 C C . VAL A 1 109 ? -5.002 -1.888 -0.504 1.00 97.19 109 VAL A C 1
ATOM 877 O O . VAL A 1 109 ? -5.890 -2.702 -0.738 1.00 97.19 109 VAL A O 1
ATOM 880 N N . ILE A 1 110 ? -4.617 -1.577 0.730 1.00 97.69 110 ILE A N 1
ATOM 881 C CA . ILE A 1 110 ? -5.313 -2.056 1.922 1.00 97.69 110 ILE A CA 1
ATOM 882 C C . ILE A 1 110 ? -5.821 -0.848 2.689 1.00 97.69 110 ILE A C 1
ATOM 884 O O . ILE A 1 110 ? -5.025 0.003 3.069 1.00 97.69 110 ILE A O 1
ATOM 888 N N . THR A 1 111 ? -7.116 -0.794 2.960 1.00 97.12 111 THR A N 1
ATOM 889 C CA . THR A 1 111 ? -7.713 0.208 3.843 1.00 97.12 111 THR A CA 1
ATOM 890 C C . THR A 1 111 ? -8.011 -0.440 5.185 1.00 97.12 111 THR A C 1
ATOM 892 O O . THR A 1 111 ? -8.642 -1.496 5.230 1.00 97.12 111 THR A O 1
ATOM 895 N N . LEU A 1 112 ? -7.553 0.181 6.271 1.00 97.00 112 LEU A N 1
ATOM 896 C CA . LEU A 1 112 ? -7.992 -0.140 7.628 1.00 97.00 112 LEU A CA 1
ATOM 897 C C . LEU A 1 112 ? -8.938 0.953 8.107 1.00 97.00 112 LEU A C 1
ATOM 899 O O . LEU A 1 112 ? -8.540 2.113 8.105 1.00 97.00 112 LEU A O 1
ATOM 903 N N . SER A 1 113 ? -10.142 0.586 8.539 1.00 95.44 113 SER A N 1
ATOM 904 C CA . SER A 1 113 ? -11.165 1.517 9.025 1.00 95.44 113 SER A CA 1
ATOM 905 C C . SER A 1 113 ? -11.671 1.122 10.408 1.00 95.44 113 SER A C 1
ATOM 907 O O . SER A 1 113 ? -11.781 -0.060 10.726 1.00 95.44 113 SER A O 1
ATOM 909 N N . LYS A 1 114 ? -11.992 2.112 11.243 1.00 93.56 114 LYS A N 1
ATOM 910 C CA . LYS A 1 114 ? -12.702 1.914 12.519 1.00 93.56 114 LYS A CA 1
ATOM 911 C C . LYS A 1 114 ? -14.200 1.688 12.330 1.00 93.56 114 LYS A C 1
ATOM 913 O O . LYS A 1 114 ? -14.871 1.243 13.254 1.00 93.56 114 LYS A O 1
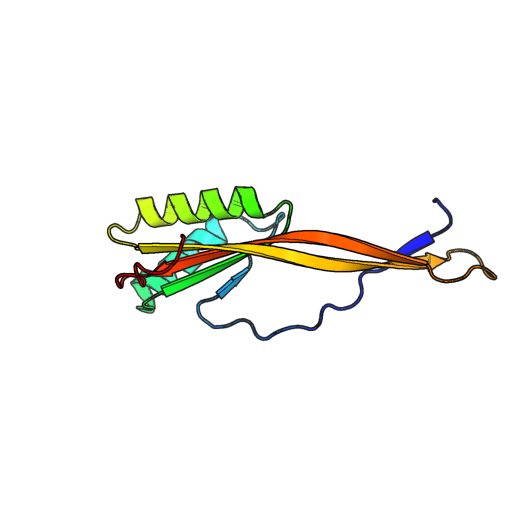ATOM 918 N N . LYS A 1 115 ? -14.727 2.068 11.167 1.00 90.81 115 LYS A N 1
ATOM 919 C CA . LYS A 1 115 ? -16.131 1.894 10.802 1.00 90.81 115 LYS A CA 1
ATOM 920 C C . LYS A 1 115 ? -16.271 0.606 10.007 1.00 90.81 115 LYS A C 1
ATOM 922 O O . LYS A 1 115 ? -15.334 0.195 9.319 1.00 90.81 115 LYS A O 1
ATOM 927 N N . GLU A 1 116 ? -17.444 -0.010 10.088 1.00 84.44 116 GLU A N 1
ATOM 928 C CA . GLU A 1 116 ? -17.755 -1.149 9.233 1.00 84.44 116 GLU A CA 1
ATOM 929 C C . GLU A 1 116 ? -17.587 -0.749 7.768 1.00 84.44 116 GLU A C 1
ATOM 931 O O . GLU A 1 116 ? -18.108 0.274 7.315 1.00 84.44 116 GLU A O 1
ATOM 936 N N . ILE A 1 117 ? -16.824 -1.552 7.033 1.00 78.12 117 ILE A N 1
ATOM 937 C CA . ILE A 1 117 ? -16.663 -1.361 5.598 1.00 78.12 117 ILE A CA 1
ATOM 938 C C . ILE A 1 117 ? -17.835 -2.039 4.889 1.00 78.12 117 ILE A C 1
ATOM 940 O O . ILE A 1 117 ? -18.346 -3.063 5.344 1.00 78.12 117 ILE A O 1
ATOM 944 N N . ASN A 1 118 ? -18.266 -1.443 3.775 1.00 74.06 118 ASN A N 1
ATOM 945 C CA . ASN A 1 118 ? -19.348 -1.946 2.943 1.00 74.06 118 ASN A CA 1
ATOM 946 C C . ASN A 1 118 ? -19.177 -3.447 2.635 1.00 74.06 118 ASN A C 1
ATOM 948 O O . ASN A 1 118 ? -18.241 -3.853 1.947 1.00 74.06 118 ASN A O 1
ATOM 952 N N . GLN A 1 119 ? -20.131 -4.250 3.109 1.00 68.50 119 GLN A N 1
ATOM 953 C CA . GLN A 1 119 ? -20.149 -5.708 2.972 1.00 68.50 119 GLN A CA 1
ATOM 954 C C . GLN A 1 119 ? -20.368 -6.192 1.529 1.00 68.50 119 GLN A C 1
ATOM 956 O O . GLN A 1 119 ? -20.224 -7.380 1.257 1.00 68.50 119 GLN A O 1
ATOM 961 N N . SER A 1 120 ? -20.709 -5.298 0.593 1.00 73.19 120 SER A N 1
ATOM 962 C CA . SER A 1 120 ? -20.761 -5.628 -0.834 1.00 73.19 120 SER A CA 1
ATOM 963 C C . SER A 1 120 ? -19.385 -5.621 -1.507 1.00 73.19 120 SER A C 1
ATOM 965 O O . SER A 1 120 ? -19.293 -5.955 -2.688 1.00 73.19 120 SER A O 1
ATOM 967 N N . SER A 1 121 ? -18.327 -5.198 -0.806 1.00 68.88 121 SER A N 1
ATOM 968 C CA . SER A 1 121 ? -16.960 -5.360 -1.297 1.00 68.88 121 SER A CA 1
ATOM 969 C C . SER A 1 121 ? -16.556 -6.833 -1.248 1.00 68.88 121 SER A C 1
ATOM 971 O O . SER A 1 121 ? -16.846 -7.537 -0.284 1.00 68.88 121 SER A O 1
ATOM 973 N N . ILE A 1 122 ? -15.860 -7.297 -2.286 1.00 71.62 122 ILE A N 1
ATOM 974 C CA . ILE A 1 122 ? -15.346 -8.673 -2.367 1.00 71.62 122 ILE A CA 1
ATOM 975 C C . ILE A 1 122 ? -14.091 -8.906 -1.510 1.00 71.62 122 ILE A C 1
ATOM 977 O O . ILE A 1 122 ? -13.603 -10.037 -1.472 1.00 71.62 122 ILE A O 1
ATOM 981 N N . GLY A 1 123 ? -13.567 -7.877 -0.825 1.00 49.09 123 GLY A N 1
ATOM 982 C CA . GLY A 1 123 ? -12.469 -8.044 0.131 1.00 49.09 123 GLY A CA 1
ATOM 983 C C . GLY A 1 123 ? -11.843 -6.773 0.664 1.00 49.09 123 GLY A C 1
ATOM 984 O O . GLY A 1 123 ? -11.848 -5.739 -0.035 1.00 49.09 123 GLY A O 1
#

InterPro domains:
  IPR002775 DNA/RNA-binding protein Alba-like [PF01918] (19-83)
  IPR036882 Alba-like domain superfamily [G3DSA:3.30.110.20] (14-118)
  IPR036882 Alba-like domain superfamily [SSF82704] (16-116)
  IPR051958 Alba-like nucleic acid-binding [PTHR13516] (1-123)

Radius of gyration: 18.5 Å; chains: 1; bounding box: 48×23×51 Å

pLDDT: mean 89.64, std 9.79, range [49.09, 98.25]

Secondary structure (DSSP, 8-state):
-TTEEEEPPPP--PPPPTTEEEE-SSS-HHHHHHHHHIIIIIS--SEEEEEEEGGGHHHHHHHHHHHHHHSTT-EEEEEEEEEEEEEEEEESSTTPPPEEEEEEEEEEEEEEESSPPPTTS--

Sequence (123 aa):
MDRYQRVEKPRVETPIDENEIRITSQGRMRNYITYAMTLLQEKGSDEVVFKAMGRAINKTVTIVELIKRRIVGLHQNTTIGSTDITDIYEPLEEGLDTLETTRHVSMIVITLSKKEINQSSIG

Organism: Malus baccata (NCBI:txid106549)

Foldseek 3Di:
DVFWDKDADPPPDDDADPQEDEFDLPDDLVVSLVSNCCCVPVVVPQKHKYKYKANRVVVSVVSVVVNCVVDPQKDKAKDKDKDKGKIKIDGNDPPDDIDIDIDIMIMMMMMIGNDDDPPPHPD